Protein AF-A0A6J1GK36-F1 (afdb_monomer)

Organism: Cucurbita moschata (NCBI:txid3662)

Secondary structure (DSSP, 8-state):
----S--SS-TTHHHHHHHHHHHHHHHH-HHHHHHHHTT---HHHHHHHHHHHHHH-TTHHHHHHHHH-HHHHHHHHHHHHHHHHHHHIIIIIHHHHGGGGGGS-HHHHHHHHHHHHHHHHHTTTT---

Radius of gyration: 18.56 Å; Cα contacts (8 Å, |Δi|>4): 93; chains: 1; bounding box: 40×34×54 Å

Nearest PDB structures (foldseek):
  6ezn-assembly1_C  TM=5.537E-01  e=9.062E+00  Saccharomyces cerevisiae S288C

Sequence (129 aa):
MSAKQRSNISPYFINELLHVNFQSMQRLGDPVLKPFLQDVVQFVPLTQTLGLVMLTKPQLLPSIFEQVGIPVLLDWAGHFGMLGYYTILSTFVDPIIRPFLSSLTPKMNFEWKRRLEAWKYGAGLDYKL

pLDDT: mean 93.54, std 9.21, range [48.75, 98.56]

Solvent-accessible surface area (backbone atoms only — not comparable to full-atom values): 7260 Å² total; per-residue (Å²): 140,79,73,61,94,82,53,102,61,65,94,56,47,67,59,52,52,53,49,51,48,53,53,36,21,59,74,68,29,64,88,34,35,52,44,46,77,70,76,37,69,36,50,66,46,51,51,53,33,53,52,49,38,52,73,75,47,51,79,51,52,65,54,50,46,65,42,60,33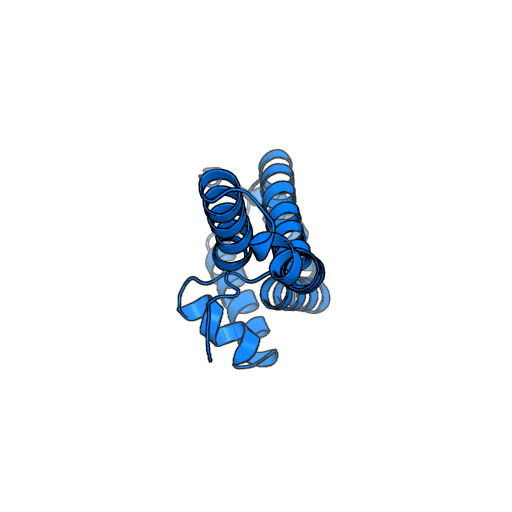,66,73,54,51,53,54,49,49,53,54,54,48,50,28,43,50,25,41,48,42,38,68,62,44,37,74,68,51,58,76,61,40,77,82,45,56,74,66,58,30,50,53,50,53,52,51,50,46,48,24,28,59,67,17,41,68,74,70,77,135

Mean predicted aligned error: 4.3 Å

Foldseek 3Di:
DDWDPDFPDPPCLVVVVVVLLQVQQVVVNDVLNVCVVVVQDALVSVVSSVVSCCVPPVVSVVVVCRTQNDVNVVVVVVLSVVLVVLVCCLPPVCVVCVVVLVVDDPVSSVVVVVVSVCSCVSRSVVDDD

Structure (mmCIF, N/CA/C/O backbone):
data_AF-A0A6J1GK36-F1
#
_entry.id   AF-A0A6J1GK36-F1
#
loop_
_atom_site.group_PDB
_atom_site.id
_atom_site.type_symbol
_atom_site.label_atom_id
_atom_site.label_alt_id
_atom_site.label_comp_id
_atom_site.label_asym_id
_atom_site.label_entity_id
_atom_site.label_seq_id
_atom_site.pdbx_PDB_ins_code
_atom_site.Cartn_x
_atom_site.Cartn_y
_atom_site.Cartn_z
_atom_site.occupancy
_atom_site.B_iso_or_equiv
_atom_site.auth_seq_id
_atom_site.auth_comp_id
_atom_site.auth_asym_id
_atom_site.auth_atom_id
_atom_site.pdbx_PDB_model_num
ATOM 1 N N . MET A 1 1 ? 3.016 13.007 10.620 1.00 48.75 1 MET A N 1
ATOM 2 C CA . MET A 1 1 ? 1.674 13.513 10.985 1.00 48.75 1 MET A CA 1
ATOM 3 C C . MET A 1 1 ? 1.567 13.529 12.503 1.00 48.75 1 MET A C 1
ATOM 5 O O . MET A 1 1 ? 1.898 12.516 13.101 1.00 48.75 1 MET A O 1
ATOM 9 N N . SER A 1 2 ? 1.192 14.650 13.128 1.00 53.66 2 SER A N 1
ATOM 10 C CA . SER A 1 2 ? 0.986 14.727 14.586 1.00 53.66 2 SER A CA 1
ATOM 11 C C . SER A 1 2 ? -0.505 14.871 14.877 1.00 53.66 2 SER A C 1
ATOM 13 O O . SER A 1 2 ? -1.185 15.647 14.205 1.00 53.66 2 SER A O 1
ATOM 15 N N . ALA A 1 3 ? -1.017 14.099 15.835 1.00 60.06 3 ALA A N 1
ATOM 16 C CA . ALA A 1 3 ? -2.406 14.182 16.273 1.00 60.06 3 ALA A CA 1
ATOM 17 C C . ALA A 1 3 ? -2.703 15.551 16.906 1.00 60.06 3 ALA A C 1
ATOM 19 O O . ALA A 1 3 ? -1.830 16.156 17.534 1.00 60.06 3 ALA A O 1
ATOM 20 N N . LYS A 1 4 ? -3.944 16.042 16.781 1.00 61.72 4 LYS A N 1
ATOM 21 C CA . LYS A 1 4 ? -4.358 17.251 17.506 1.00 61.72 4 LYS A CA 1
ATOM 22 C C . LYS A 1 4 ? -4.296 16.994 19.014 1.00 61.72 4 LYS A C 1
ATOM 24 O O . LYS A 1 4 ? -4.805 15.996 19.507 1.00 61.72 4 LYS A O 1
ATOM 29 N N . GLN A 1 5 ? -3.697 17.929 19.747 1.00 59.22 5 GLN A N 1
ATOM 30 C CA . GLN A 1 5 ? -3.384 17.783 21.174 1.00 59.22 5 GLN A CA 1
ATOM 31 C C . GLN A 1 5 ? -4.608 17.927 22.107 1.00 59.22 5 GLN A C 1
ATOM 33 O O . GLN A 1 5 ? -4.505 17.658 23.299 1.00 59.22 5 GLN A O 1
ATOM 38 N N . ARG A 1 6 ? -5.760 18.373 21.583 1.00 59.59 6 ARG A N 1
ATOM 39 C CA . ARG A 1 6 ? -7.029 18.546 22.313 1.00 59.59 6 ARG A CA 1
ATOM 40 C C . ARG A 1 6 ? -8.210 18.147 21.423 1.00 59.59 6 ARG A C 1
ATOM 42 O O . ARG A 1 6 ? -8.841 19.010 20.818 1.00 59.59 6 ARG A O 1
ATOM 49 N N . SER A 1 7 ? -8.469 16.854 21.296 1.00 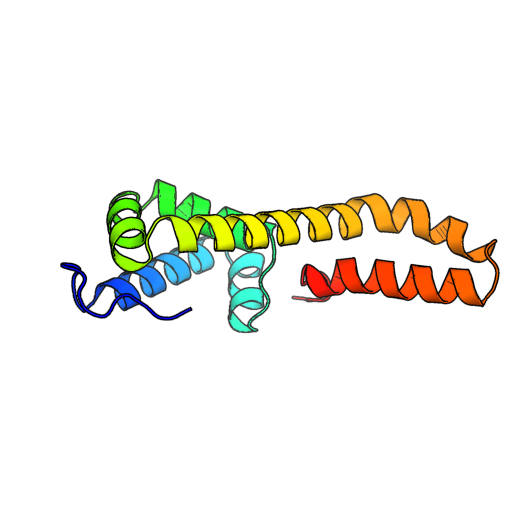63.53 7 SER A N 1
ATOM 50 C CA . SER A 1 7 ? -9.725 16.326 20.750 1.00 63.53 7 SER A CA 1
ATOM 51 C C . SER A 1 7 ? -10.609 15.860 21.911 1.00 63.53 7 SER A C 1
ATOM 53 O O . SER A 1 7 ? -10.085 15.455 22.949 1.00 63.53 7 SER A O 1
ATOM 55 N N . ASN A 1 8 ? -11.939 15.924 21.781 1.00 77.75 8 ASN A N 1
ATOM 56 C CA . ASN A 1 8 ? -12.861 15.469 22.834 1.00 77.75 8 ASN A CA 1
ATOM 57 C C . ASN A 1 8 ? -13.070 13.943 22.778 1.00 77.75 8 ASN A C 1
ATOM 59 O O . ASN A 1 8 ? -14.135 13.411 23.087 1.00 77.75 8 ASN A O 1
ATOM 63 N N . ILE A 1 9 ? -12.041 13.240 22.309 1.00 82.62 9 ILE A N 1
ATOM 64 C CA . ILE A 1 9 ? -12.075 11.833 21.954 1.00 82.62 9 ILE A CA 1
ATOM 65 C C . ILE A 1 9 ? -11.528 11.025 23.123 1.00 82.62 9 ILE A C 1
ATOM 67 O O . ILE A 1 9 ? -10.625 11.461 23.838 1.00 82.62 9 ILE A O 1
ATOM 71 N N . SER A 1 10 ? -12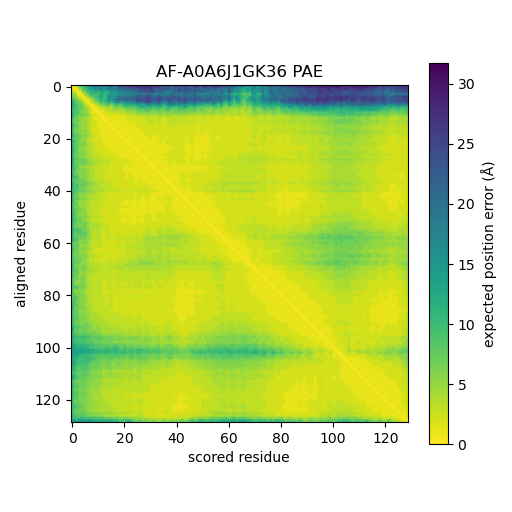.075 9.822 23.303 1.00 87.00 10 SER A N 1
ATOM 72 C CA . SER A 1 10 ? -11.602 8.877 24.311 1.00 87.00 10 SER A CA 1
ATOM 73 C C . SER A 1 10 ? -10.072 8.730 24.261 1.00 87.00 10 SER A C 1
ATOM 75 O O . SER A 1 10 ? -9.521 8.482 23.184 1.00 87.00 10 SER A O 1
ATOM 77 N N . PRO A 1 11 ? -9.371 8.781 25.409 1.00 87.00 11 PRO A N 1
ATOM 78 C CA . PRO A 1 11 ? -7.927 8.548 25.458 1.00 87.00 11 PRO A CA 1
ATOM 79 C C . PRO A 1 11 ? -7.535 7.137 24.980 1.00 87.00 11 PRO A C 1
ATOM 81 O O . PRO A 1 11 ? -6.377 6.899 24.646 1.00 87.00 11 PRO A O 1
ATOM 84 N N . TYR A 1 12 ? -8.493 6.207 24.892 1.00 90.88 12 TYR A N 1
ATOM 85 C CA . TYR A 1 12 ? -8.290 4.847 24.385 1.00 90.88 12 TYR A CA 1
ATOM 86 C C . TYR A 1 12 ? -8.551 4.696 22.882 1.00 90.88 12 TYR A C 1
ATOM 88 O O . TYR A 1 12 ? -8.338 3.612 22.343 1.00 90.88 12 TYR A O 1
ATOM 96 N N . PHE A 1 13 ? -8.990 5.750 22.190 1.00 91.06 13 PHE A N 1
ATOM 97 C CA . PHE A 1 13 ? -9.439 5.675 20.798 1.00 91.06 13 PHE A CA 1
ATOM 98 C C . PHE A 1 13 ? -8.389 5.095 19.845 1.00 91.06 13 PHE A C 1
ATOM 100 O O . PHE A 1 13 ? -8.712 4.250 19.017 1.00 91.06 13 PHE A O 1
ATOM 107 N N . ILE A 1 14 ? -7.121 5.495 19.982 1.00 90.88 14 ILE A N 1
ATOM 108 C CA . ILE A 1 14 ? -6.043 4.964 19.134 1.00 90.88 14 ILE A CA 1
ATOM 109 C C . ILE A 1 14 ? -5.869 3.454 19.346 1.00 90.88 14 ILE A C 1
ATOM 111 O O . ILE A 1 14 ? -5.717 2.711 18.379 1.00 90.88 14 ILE A O 1
ATOM 115 N N . ASN A 1 15 ? -5.955 2.989 20.594 1.00 94.19 15 ASN A N 1
ATOM 116 C CA . ASN A 1 15 ? -5.859 1.565 20.913 1.00 94.19 15 ASN A CA 1
ATOM 117 C C . ASN A 1 15 ? -7.063 0.788 20.373 1.00 94.19 15 ASN A C 1
ATOM 119 O O . ASN A 1 15 ? -6.890 -0.307 19.845 1.00 94.19 15 ASN A O 1
ATOM 123 N N . GLU A 1 16 ? -8.269 1.354 20.461 1.00 94.31 16 GLU A N 1
ATOM 124 C CA . GLU A 1 16 ? -9.473 0.756 19.878 1.00 94.31 16 GLU A CA 1
ATOM 125 C C . GLU A 1 16 ? -9.363 0.656 18.352 1.00 94.31 16 GLU A C 1
ATOM 127 O O . GLU A 1 16 ? -9.618 -0.407 17.786 1.00 94.31 16 GLU A O 1
ATOM 132 N N . LEU A 1 17 ? -8.919 1.727 17.688 1.00 94.44 17 LEU A N 1
ATOM 133 C CA . LEU A 1 17 ? -8.721 1.756 16.242 1.00 94.44 17 LEU A CA 1
ATOM 134 C C . LEU A 1 17 ? -7.712 0.690 15.795 1.00 94.44 17 LEU A C 1
ATOM 136 O O . LEU A 1 17 ? -7.988 -0.077 14.873 1.00 94.44 17 LEU A O 1
ATOM 140 N N . LEU A 1 18 ? -6.565 0.598 16.474 1.00 95.19 18 LEU A N 1
ATOM 141 C CA . LEU A 1 18 ? -5.560 -0.433 16.207 1.00 95.19 18 LEU A CA 1
ATOM 142 C C . LEU A 1 18 ? -6.123 -1.838 16.436 1.00 95.19 18 LEU A C 1
ATOM 144 O O . LEU A 1 18 ? -5.957 -2.707 15.582 1.00 95.19 18 LEU A O 1
ATOM 148 N N . HIS A 1 19 ? -6.827 -2.058 17.547 1.00 96.44 19 HIS A N 1
ATOM 149 C CA . HIS A 1 19 ? -7.431 -3.348 17.865 1.00 96.44 19 HIS A CA 1
ATOM 150 C C . HIS A 1 19 ? -8.414 -3.803 16.779 1.00 96.44 19 HIS A C 1
ATOM 152 O O . HIS A 1 19 ? -8.331 -4.936 16.303 1.00 96.44 19 HIS A O 1
ATOM 158 N N . VAL A 1 20 ? -9.311 -2.916 16.343 1.00 96.62 20 VAL A N 1
ATOM 159 C CA . VAL A 1 20 ? -10.298 -3.205 15.294 1.00 96.62 20 VAL A CA 1
ATOM 160 C C . VAL A 1 20 ? -9.622 -3.467 13.944 1.00 96.62 20 VAL A C 1
ATOM 162 O O . VAL A 1 20 ? -10.034 -4.382 13.224 1.00 96.62 20 VAL A O 1
ATOM 165 N N . ASN A 1 21 ? -8.564 -2.724 13.610 1.00 96.62 21 ASN A N 1
ATOM 166 C CA . ASN A 1 21 ? -7.786 -2.956 12.393 1.00 96.62 21 ASN A CA 1
ATOM 167 C C . ASN A 1 21 ? -7.121 -4.339 12.409 1.00 96.62 21 ASN A C 1
ATOM 169 O O . ASN A 1 21 ? -7.322 -5.114 11.476 1.00 96.62 21 ASN A O 1
ATOM 173 N N . PHE A 1 22 ? -6.403 -4.695 13.480 1.00 97.56 22 PHE A N 1
ATOM 174 C CA . PHE A 1 22 ? -5.767 -6.011 13.607 1.00 97.56 22 PHE A CA 1
ATOM 175 C C . PHE A 1 22 ? -6.783 -7.152 13.621 1.00 97.56 22 PHE A C 1
ATOM 177 O O . PHE A 1 22 ? -6.563 -8.169 12.968 1.00 97.56 22 PHE A O 1
ATOM 184 N N . GLN A 1 23 ? -7.920 -6.980 14.299 1.00 97.94 23 GLN A N 1
ATOM 185 C CA . GLN A 1 23 ? -9.003 -7.961 14.271 1.00 97.94 23 GLN A CA 1
ATOM 186 C C . GLN A 1 23 ? -9.550 -8.149 12.847 1.00 97.94 23 GLN A C 1
ATOM 188 O O . GLN A 1 23 ? -9.830 -9.274 12.433 1.00 97.94 23 GLN A O 1
ATOM 193 N N . SER A 1 24 ? -9.688 -7.062 12.084 1.00 97.94 24 SER A N 1
ATOM 194 C CA . SER A 1 24 ? -10.132 -7.108 10.688 1.00 97.94 24 SER A CA 1
ATOM 195 C C . SER A 1 24 ? -9.110 -7.821 9.800 1.00 97.94 24 SER A C 1
ATOM 197 O O . SER A 1 24 ? -9.482 -8.726 9.059 1.00 97.94 24 SER A O 1
ATOM 199 N N . MET A 1 25 ? -7.821 -7.497 9.930 1.00 98.38 25 MET A N 1
ATOM 200 C CA . MET A 1 25 ? -6.741 -8.178 9.206 1.00 98.38 25 MET A CA 1
ATOM 201 C C . MET A 1 25 ? -6.671 -9.668 9.550 1.00 98.38 25 MET A C 1
ATOM 203 O O . MET A 1 25 ? -6.545 -10.497 8.657 1.00 98.38 25 MET A O 1
ATOM 207 N N . GLN A 1 26 ? -6.821 -10.027 10.828 1.00 98.06 26 GLN A N 1
ATOM 208 C CA . GLN A 1 26 ? -6.849 -11.422 11.266 1.00 98.06 26 GLN A CA 1
ATOM 209 C C . GLN A 1 26 ? -8.014 -12.195 10.634 1.00 98.06 26 GLN A C 1
ATOM 211 O O . GLN A 1 26 ? -7.832 -13.336 10.218 1.00 98.06 26 GLN A O 1
ATOM 216 N N . ARG A 1 27 ? -9.199 -11.577 10.515 1.00 97.81 27 ARG A N 1
ATOM 217 C CA . ARG A 1 27 ? -10.352 -12.172 9.814 1.00 97.81 27 ARG A CA 1
ATOM 218 C C . ARG A 1 27 ? -10.121 -12.328 8.310 1.00 97.81 27 ARG A C 1
ATOM 220 O O . ARG A 1 27 ? -10.638 -13.273 7.726 1.00 97.81 27 ARG A O 1
ATOM 227 N N . LEU A 1 28 ? -9.374 -11.411 7.695 1.00 98.00 28 LEU A N 1
ATOM 228 C CA . LEU A 1 28 ? -9.009 -11.456 6.273 1.00 98.00 28 LEU A CA 1
ATOM 229 C C . LEU A 1 28 ? -7.864 -12.444 5.980 1.00 98.00 28 LEU A C 1
ATOM 231 O O . LEU A 1 28 ? -7.682 -12.851 4.834 1.00 98.00 28 LEU A O 1
ATOM 235 N N . GLY A 1 29 ? -7.136 -12.868 7.014 1.00 98.00 29 GLY A N 1
ATOM 236 C CA . GLY A 1 29 ? -6.140 -13.931 6.962 1.00 98.00 29 GLY A CA 1
ATOM 237 C C . GLY A 1 29 ? -4.725 -13.466 6.618 1.00 98.00 29 GLY A C 1
ATOM 238 O O . GLY A 1 29 ? -4.424 -12.279 6.478 1.00 98.00 29 GLY A O 1
ATOM 239 N N . ASP A 1 30 ? -3.837 -14.449 6.484 1.00 97.62 30 ASP A N 1
ATOM 240 C CA . ASP A 1 30 ? -2.394 -14.266 6.305 1.00 97.62 30 ASP A CA 1
ATOM 241 C C . ASP A 1 30 ? -1.984 -13.338 5.147 1.00 97.62 30 ASP A C 1
ATOM 243 O O . ASP A 1 30 ? -1.099 -12.512 5.373 1.00 97.62 30 ASP A O 1
ATOM 247 N N . PRO A 1 31 ? -2.607 -13.389 3.949 1.00 96.69 31 PRO A N 1
ATOM 248 C CA . PRO A 1 31 ? -2.260 -12.483 2.851 1.00 96.69 31 PRO A CA 1
ATOM 249 C C . PRO A 1 31 ? -2.498 -11.000 3.158 1.00 96.69 31 PRO A C 1
ATOM 251 O O . PRO A 1 31 ? -1.953 -10.144 2.470 1.00 96.69 31 PRO A O 1
ATOM 254 N N . VAL A 1 32 ? -3.312 -10.692 4.172 1.00 97.62 32 VAL A N 1
ATOM 255 C CA . VAL A 1 32 ? -3.554 -9.323 4.638 1.00 97.62 32 VAL A CA 1
ATOM 256 C C . VAL A 1 32 ? -2.723 -9.012 5.877 1.00 97.62 32 VAL A C 1
ATOM 258 O O . VAL A 1 32 ? -2.065 -7.976 5.935 1.00 97.62 32 VAL A O 1
ATOM 261 N N . LEU A 1 33 ? -2.726 -9.911 6.863 1.00 98.00 33 LEU A N 1
ATOM 262 C CA . LEU A 1 33 ? -2.078 -9.675 8.150 1.00 98.00 33 LEU A CA 1
ATOM 263 C C . LEU A 1 33 ? -0.545 -9.699 8.062 1.00 98.00 33 LEU A C 1
ATOM 265 O O . LEU A 1 33 ? 0.115 -8.819 8.610 1.00 98.00 33 LEU A O 1
ATOM 269 N N . LYS A 1 34 ? 0.041 -10.697 7.394 1.00 97.69 34 LYS A N 1
ATOM 270 C CA . LYS A 1 34 ? 1.499 -10.889 7.384 1.00 97.69 34 LYS A CA 1
ATOM 271 C C . LYS A 1 34 ? 2.292 -9.764 6.709 1.00 97.69 34 LYS A C 1
ATOM 273 O O . LYS A 1 34 ? 3.291 -9.371 7.311 1.00 97.69 34 LYS A O 1
ATOM 278 N N . PRO A 1 35 ? 1.908 -9.218 5.535 1.00 97.12 35 PRO A N 1
ATOM 279 C CA . PRO A 1 35 ? 2.631 -8.078 4.972 1.00 97.12 35 PRO A CA 1
ATOM 280 C C . PRO A 1 35 ? 2.564 -6.861 5.898 1.00 97.12 35 PRO A C 1
ATOM 282 O O . PRO A 1 35 ? 3.591 -6.236 6.152 1.00 97.12 35 PRO A O 1
ATOM 285 N N . PHE A 1 36 ? 1.402 -6.590 6.503 1.00 96.62 36 PHE A N 1
ATOM 286 C CA . PHE A 1 36 ? 1.254 -5.480 7.444 1.00 96.62 36 PHE A CA 1
ATOM 287 C C . PHE A 1 36 ? 2.174 -5.615 8.668 1.00 96.62 36 PHE A C 1
ATOM 289 O O . PHE A 1 36 ? 2.794 -4.641 9.083 1.00 96.62 36 PHE A O 1
ATOM 296 N N . LEU A 1 37 ? 2.325 -6.827 9.219 1.00 96.50 37 LEU A N 1
ATOM 297 C CA . LEU A 1 37 ? 3.246 -7.092 10.334 1.00 96.50 37 LEU A CA 1
ATOM 298 C C . LEU A 1 37 ? 4.729 -6.891 9.978 1.00 96.50 37 LEU A C 1
ATOM 300 O O . LEU A 1 37 ? 5.550 -6.755 10.882 1.00 96.50 37 LEU A O 1
ATOM 304 N N . GLN A 1 38 ? 5.074 -6.873 8.690 1.00 96.38 38 GLN A N 1
ATOM 305 C CA . GLN A 1 38 ? 6.417 -6.558 8.191 1.00 96.38 38 GLN A CA 1
ATOM 306 C C . GLN A 1 38 ? 6.541 -5.102 7.724 1.00 96.38 38 GLN A C 1
ATOM 308 O O . GLN A 1 38 ? 7.494 -4.767 7.028 1.00 96.38 38 GLN A O 1
ATOM 313 N N . ASP A 1 39 ? 5.578 -4.252 8.091 1.00 96.19 39 ASP A N 1
ATOM 314 C CA . ASP A 1 39 ? 5.493 -2.854 7.663 1.00 96.19 39 ASP A CA 1
ATOM 315 C C . ASP A 1 39 ? 5.366 -2.690 6.134 1.00 96.19 39 ASP A C 1
ATOM 317 O O . ASP A 1 39 ? 5.732 -1.671 5.551 1.00 96.19 39 ASP A O 1
ATOM 321 N N . VAL A 1 40 ? 4.813 -3.705 5.457 1.00 96.69 40 VAL A N 1
ATOM 322 C CA . VAL A 1 40 ? 4.515 -3.656 4.024 1.00 96.69 40 VAL A CA 1
ATOM 323 C C . VAL A 1 40 ? 3.036 -3.357 3.820 1.00 96.69 40 VAL A C 1
ATOM 325 O O . VAL A 1 40 ? 2.158 -4.185 4.076 1.00 96.69 40 VAL A O 1
ATOM 328 N N . VAL A 1 41 ? 2.753 -2.165 3.299 1.00 95.81 41 VAL A N 1
ATOM 329 C CA . VAL A 1 41 ? 1.394 -1.734 2.963 1.00 95.81 41 VAL A CA 1
ATOM 330 C C . VAL A 1 41 ? 1.126 -1.981 1.482 1.00 95.81 41 VAL A C 1
ATOM 332 O O . VAL A 1 41 ? 1.773 -1.403 0.614 1.00 95.81 41 VAL A O 1
ATOM 335 N N . GLN A 1 42 ? 0.129 -2.815 1.193 1.00 98.00 42 GLN A N 1
ATOM 336 C CA . GLN A 1 42 ? -0.328 -3.117 -0.164 1.00 98.00 42 GLN A CA 1
ATOM 337 C C . GLN A 1 42 ? -1.755 -2.606 -0.376 1.00 98.00 42 GLN A C 1
ATOM 339 O O . GLN A 1 42 ? -2.582 -2.644 0.539 1.00 98.00 42 GLN A O 1
ATOM 344 N N . PHE A 1 43 ? -2.069 -2.170 -1.599 1.00 98.38 43 PHE A N 1
ATOM 345 C CA . PHE A 1 43 ? -3.362 -1.555 -1.914 1.00 98.38 43 PHE A CA 1
ATOM 346 C C . PHE A 1 43 ? -4.558 -2.457 -1.577 1.00 98.38 43 PHE A C 1
ATOM 348 O O . PHE A 1 43 ? -5.488 -2.024 -0.896 1.00 98.38 43 PHE A O 1
ATOM 355 N N . VAL A 1 44 ? -4.533 -3.717 -2.027 1.00 97.44 44 VAL A N 1
ATOM 356 C CA . VAL A 1 44 ? -5.657 -4.652 -1.851 1.00 97.44 44 VAL A CA 1
ATOM 357 C C . VAL A 1 44 ? -5.867 -5.015 -0.371 1.00 97.44 44 VAL A C 1
ATOM 359 O O . VAL A 1 44 ? -6.968 -4.755 0.122 1.00 97.44 44 VAL A O 1
ATOM 362 N N . PRO A 1 45 ? -4.856 -5.508 0.377 1.00 97.69 45 PRO A N 1
ATOM 363 C CA . PRO A 1 45 ? -4.964 -5.723 1.823 1.00 97.69 45 PRO A CA 1
ATOM 364 C C . PRO A 1 45 ? -5.462 -4.515 2.619 1.00 97.69 45 PRO A C 1
ATOM 366 O O . PRO A 1 45 ? -6.340 -4.651 3.478 1.00 97.69 45 PRO A O 1
ATOM 369 N N . LEU A 1 46 ? -4.943 -3.317 2.322 1.00 98.00 46 LEU A N 1
ATOM 370 C CA . LEU A 1 46 ? -5.362 -2.092 2.997 1.00 98.00 46 LEU A CA 1
ATOM 371 C C . LEU A 1 46 ? -6.831 -1.772 2.697 1.00 98.00 46 LEU A C 1
ATOM 373 O O . LEU A 1 46 ? -7.601 -1.516 3.620 1.00 98.00 46 LEU A O 1
ATOM 377 N N . THR A 1 47 ? -7.243 -1.846 1.429 1.00 98.12 47 THR A N 1
ATOM 378 C CA . THR A 1 47 ? -8.633 -1.596 1.012 1.00 98.12 47 THR A CA 1
ATOM 379 C C . THR A 1 47 ? -9.603 -2.569 1.678 1.00 98.12 47 THR A C 1
ATOM 381 O O . THR A 1 47 ? -10.637 -2.148 2.194 1.00 98.12 47 THR A O 1
ATOM 384 N N . GLN A 1 48 ? -9.267 -3.862 1.713 1.00 98.25 48 GLN A N 1
ATOM 385 C CA . GLN A 1 48 ? -10.084 -4.884 2.371 1.00 98.25 48 GLN A CA 1
ATOM 386 C C . GLN A 1 48 ? -10.216 -4.617 3.870 1.00 98.25 48 GLN A C 1
ATOM 388 O O . GLN A 1 48 ? -11.319 -4.688 4.411 1.00 98.25 48 GLN A O 1
ATOM 393 N N . THR A 1 49 ? -9.108 -4.269 4.528 1.00 97.88 49 THR A N 1
ATOM 394 C CA . THR A 1 49 ? -9.106 -3.949 5.958 1.00 97.88 49 THR A CA 1
ATOM 395 C C . THR A 1 49 ? -9.991 -2.742 6.241 1.00 97.88 49 THR A C 1
ATOM 397 O O . THR A 1 49 ? -10.898 -2.834 7.063 1.00 97.88 49 THR A O 1
ATOM 400 N N . LEU A 1 50 ? -9.790 -1.631 5.526 1.00 96.94 50 LEU A N 1
ATOM 401 C CA . LEU A 1 50 ? -10.585 -0.414 5.697 1.00 96.94 50 LEU A CA 1
ATOM 402 C C . LEU A 1 50 ? -12.070 -0.660 5.419 1.00 96.94 50 LEU A C 1
ATOM 404 O O . LEU A 1 50 ? -12.913 -0.238 6.206 1.00 96.94 50 LEU A O 1
ATOM 408 N N . GLY A 1 51 ? -12.396 -1.389 4.349 1.00 97.44 51 GLY A N 1
ATOM 409 C CA . GLY A 1 51 ? -13.773 -1.755 4.023 1.00 97.44 51 GLY A CA 1
ATOM 410 C C . GLY A 1 51 ? -14.426 -2.584 5.128 1.00 97.44 51 GLY A C 1
ATOM 411 O O . GLY A 1 51 ? -15.542 -2.285 5.550 1.00 97.44 51 GLY A O 1
ATOM 412 N N . LEU A 1 52 ? -13.718 -3.579 5.667 1.00 97.56 52 LEU A N 1
ATOM 413 C CA . LEU A 1 52 ? -14.235 -4.407 6.756 1.00 97.56 52 LEU A CA 1
ATOM 414 C C . LEU A 1 52 ? -14.431 -3.603 8.051 1.00 97.56 52 LEU A C 1
ATOM 416 O O . LEU A 1 52 ? -15.431 -3.790 8.747 1.00 97.56 52 LEU A O 1
ATOM 420 N N . VAL A 1 53 ? -13.528 -2.671 8.356 1.00 96.62 53 VAL A N 1
ATOM 421 C CA . VAL A 1 53 ? -13.663 -1.751 9.496 1.00 96.62 53 VAL A CA 1
ATOM 422 C C . VAL A 1 53 ? -14.885 -0.850 9.312 1.00 96.62 53 VAL A C 1
ATOM 424 O O . VAL A 1 53 ? -15.690 -0.728 10.232 1.00 96.62 53 VAL A O 1
ATOM 427 N N . MET A 1 54 ? -15.084 -0.275 8.121 1.00 94.88 54 MET A N 1
ATOM 428 C CA . MET A 1 54 ? -16.250 0.566 7.816 1.00 94.88 54 MET A CA 1
ATOM 429 C C . MET A 1 54 ? -17.570 -0.202 7.942 1.00 94.88 54 MET A C 1
ATOM 431 O O . MET A 1 54 ? -18.557 0.360 8.408 1.00 94.88 54 MET A O 1
ATOM 435 N N . LEU A 1 55 ? -17.589 -1.484 7.567 1.00 95.94 55 LEU A N 1
ATOM 436 C CA . LEU A 1 55 ? -18.777 -2.333 7.681 1.00 95.94 55 LEU A CA 1
ATOM 437 C C . LEU A 1 55 ? -19.063 -2.765 9.124 1.00 95.94 55 LEU A C 1
ATOM 439 O O . LEU A 1 55 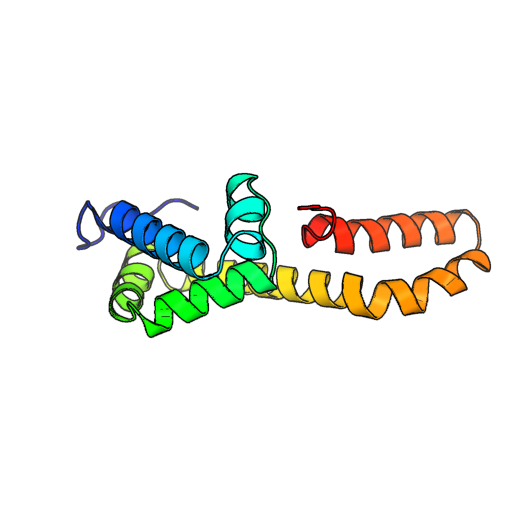? -20.221 -2.865 9.517 1.00 95.94 55 LEU A O 1
ATOM 443 N N . THR A 1 56 ? -18.026 -3.043 9.918 1.00 94.56 56 THR A N 1
ATOM 444 C CA . THR A 1 56 ? -18.189 -3.637 11.259 1.00 94.56 56 THR A CA 1
ATOM 445 C C . THR A 1 56 ? -18.178 -2.620 12.397 1.00 94.56 56 THR A C 1
ATOM 447 O O . THR A 1 56 ? -18.746 -2.885 13.459 1.00 94.56 56 THR A O 1
ATOM 450 N N . LYS A 1 57 ? -17.524 -1.471 12.205 1.00 95.19 57 LYS A N 1
ATOM 451 C CA . LYS A 1 57 ? -17.339 -0.406 13.201 1.00 95.19 57 LYS A CA 1
ATOM 452 C C . LYS A 1 57 ? -17.469 0.999 12.570 1.00 95.19 57 LYS A C 1
ATOM 454 O O . LYS A 1 57 ? -16.572 1.829 12.745 1.00 95.19 57 LYS A O 1
ATOM 459 N N . PRO A 1 58 ? -18.576 1.320 11.868 1.00 94.88 58 PRO A N 1
ATOM 460 C CA . PRO A 1 58 ? -18.758 2.616 11.197 1.00 94.88 58 PRO A CA 1
ATOM 461 C C . PRO A 1 58 ? -18.685 3.820 12.150 1.00 94.88 58 PRO A C 1
ATOM 463 O O . PRO A 1 58 ? -18.286 4.910 11.742 1.00 94.88 58 PRO A O 1
ATOM 466 N N . GLN A 1 59 ? -19.008 3.627 13.432 1.00 92.31 59 GLN A N 1
ATOM 467 C CA . GLN A 1 59 ? -18.930 4.658 14.469 1.00 92.31 59 GLN A CA 1
ATOM 468 C C . GLN A 1 59 ? -17.511 5.191 14.726 1.00 92.31 59 GLN A C 1
ATOM 470 O O . GLN A 1 59 ? -17.372 6.235 15.354 1.00 92.31 59 GLN A O 1
ATOM 475 N N . LEU A 1 60 ? -16.462 4.514 14.239 1.00 92.19 60 LEU A N 1
ATOM 476 C CA . LEU A 1 60 ? -15.092 5.026 14.323 1.00 92.19 60 LEU A CA 1
ATOM 477 C C . LEU A 1 60 ? -14.847 6.187 13.354 1.00 92.19 60 LEU A C 1
ATOM 479 O O . LEU A 1 60 ? -13.974 7.010 13.619 1.00 92.19 60 LEU A O 1
ATOM 483 N N . LEU A 1 61 ? -15.604 6.285 12.252 1.00 91.44 61 LEU A N 1
ATOM 484 C CA . LEU A 1 61 ? -15.368 7.302 11.226 1.00 91.44 61 LEU A CA 1
ATOM 485 C C . LEU A 1 61 ? -15.453 8.726 11.799 1.00 91.44 61 LEU A C 1
ATOM 487 O O . LEU A 1 61 ? -14.461 9.443 11.666 1.00 91.44 61 LEU A O 1
ATOM 491 N N . PRO A 1 62 ? -16.532 9.149 12.495 1.00 91.94 62 PRO A N 1
ATOM 492 C CA . PRO A 1 62 ? -16.594 10.489 13.083 1.00 91.94 62 PRO A CA 1
ATOM 493 C C . PRO A 1 62 ? -15.408 10.804 14.006 1.00 91.94 62 PRO A C 1
ATOM 495 O O . PRO A 1 62 ? -14.835 11.887 13.910 1.00 91.94 62 PRO A O 1
ATOM 498 N N . SER A 1 63 ? -14.982 9.844 14.834 1.00 91.94 63 SER A N 1
ATOM 499 C CA . SER A 1 63 ? -13.828 10.009 15.726 1.00 91.94 63 SER A CA 1
ATOM 500 C C . SER A 1 63 ? -12.511 10.148 14.959 1.00 91.94 63 SER A C 1
ATOM 502 O O . SER A 1 63 ? -11.669 10.956 15.339 1.00 91.94 63 SER A O 1
ATOM 504 N N . ILE A 1 64 ? -12.332 9.437 13.839 1.00 91.56 64 ILE A N 1
ATOM 505 C CA . ILE A 1 64 ? -11.179 9.647 12.950 1.00 91.56 64 ILE A CA 1
ATOM 506 C C . ILE A 1 64 ? -11.192 11.089 12.420 1.00 91.56 64 ILE A C 1
ATOM 508 O O . ILE A 1 64 ? -10.189 11.793 12.547 1.00 91.56 64 ILE A O 1
ATOM 512 N N . PHE A 1 65 ? -12.323 11.556 11.876 1.00 91.25 65 PHE A N 1
ATOM 513 C CA . PHE A 1 65 ? -12.452 12.922 11.354 1.00 91.25 65 PHE A CA 1
ATOM 514 C C . PHE A 1 65 ? -12.147 13.986 12.415 1.00 91.25 65 PHE A C 1
ATOM 516 O O . PHE A 1 65 ? -11.437 14.949 12.121 1.00 91.25 65 PHE A O 1
ATOM 523 N N . GLU A 1 66 ? -12.637 13.813 13.641 1.00 90.38 66 GLU A N 1
ATOM 524 C CA . GLU A 1 66 ? -12.374 14.738 14.745 1.00 90.38 66 GLU A CA 1
ATOM 525 C C . GLU A 1 66 ? -10.897 14.699 15.196 1.00 90.38 66 GLU A C 1
ATOM 527 O O . GLU A 1 66 ? -10.304 15.754 15.443 1.00 90.38 66 GLU A O 1
ATOM 532 N N . GLN A 1 67 ? -10.269 13.516 15.227 1.00 89.19 67 GLN A N 1
ATOM 533 C CA . GLN A 1 67 ? -8.886 13.335 15.684 1.00 89.19 67 GLN A CA 1
ATOM 534 C C . GLN A 1 67 ? -7.859 13.940 14.721 1.00 89.19 67 GLN A C 1
ATOM 536 O O . GLN A 1 67 ? -6.930 14.630 15.153 1.00 89.19 67 GLN A O 1
ATOM 541 N N . VAL A 1 68 ? -7.984 13.641 13.423 1.00 88.81 68 VAL A N 1
ATOM 542 C CA . VAL A 1 68 ? -6.961 14.002 12.424 1.00 88.81 68 VAL A CA 1
ATOM 543 C C . VAL A 1 68 ? -7.354 15.204 11.565 1.00 88.81 68 VAL A C 1
ATOM 545 O O . VAL A 1 68 ? -6.485 15.948 11.115 1.00 88.81 68 VAL A O 1
ATOM 548 N N . GLY A 1 69 ? -8.651 15.468 11.401 1.00 90.94 69 GLY A N 1
ATOM 549 C CA . GLY A 1 69 ? -9.165 16.549 10.564 1.00 90.94 69 GLY A CA 1
ATOM 550 C C . GLY A 1 69 ? -9.176 16.235 9.064 1.00 90.94 69 GLY A C 1
ATOM 551 O O . GLY A 1 69 ? -8.424 15.406 8.556 1.00 90.94 69 GLY A O 1
ATOM 552 N N . ILE A 1 70 ? -10.031 16.959 8.336 1.00 92.88 70 ILE A N 1
ATOM 553 C CA . ILE A 1 70 ? -10.244 16.782 6.890 1.00 92.88 70 ILE A CA 1
ATOM 554 C C . ILE A 1 70 ? -8.961 16.975 6.058 1.00 92.88 70 ILE A C 1
ATOM 556 O O . ILE A 1 70 ? -8.712 16.131 5.201 1.00 92.88 70 ILE A O 1
ATOM 560 N N . PRO A 1 71 ? -8.114 18.005 6.285 1.00 94.25 71 PRO A N 1
ATOM 561 C CA . PRO A 1 71 ? -6.925 18.205 5.450 1.00 94.25 71 PRO A CA 1
ATOM 562 C C . PRO A 1 71 ? -5.962 17.014 5.479 1.00 94.25 71 PRO A C 1
ATOM 564 O O . PRO A 1 71 ? -5.438 16.618 4.444 1.00 94.25 71 PRO A O 1
ATOM 567 N N . VAL A 1 72 ? -5.790 16.403 6.654 1.00 93.44 72 VAL A N 1
ATOM 568 C CA . VAL A 1 72 ? -4.940 15.220 6.837 1.00 93.44 72 VAL A CA 1
ATOM 569 C C . VAL A 1 72 ? -5.518 14.005 6.110 1.00 93.44 72 VAL A C 1
ATOM 571 O O . VAL A 1 72 ? -4.779 13.234 5.506 1.00 93.44 72 VAL A O 1
ATOM 574 N N . LEU A 1 73 ? -6.842 13.839 6.131 1.00 93.62 73 LEU A N 1
ATOM 575 C CA . LEU A 1 73 ? -7.504 12.740 5.426 1.00 93.62 73 LEU A CA 1
ATOM 576 C C . LEU A 1 73 ? -7.418 12.880 3.906 1.00 93.62 73 LEU A C 1
ATOM 578 O O . LEU A 1 73 ? -7.276 11.871 3.222 1.00 93.62 73 LEU A O 1
ATOM 582 N N . LEU A 1 74 ? -7.483 14.103 3.376 1.00 96.19 74 LEU A N 1
ATOM 583 C CA . LEU A 1 74 ? -7.320 14.350 1.941 1.00 96.19 74 LEU A CA 1
ATOM 584 C C . LEU A 1 74 ? -5.895 14.045 1.468 1.00 96.19 74 LEU A C 1
ATOM 586 O O . LEU A 1 74 ? -5.724 13.405 0.433 1.00 96.19 74 LEU A O 1
ATOM 590 N N . ASP A 1 75 ? -4.889 14.447 2.244 1.00 96.81 75 ASP A N 1
ATOM 591 C CA . ASP A 1 75 ? -3.485 14.119 1.980 1.00 96.81 75 ASP A CA 1
ATOM 592 C C . ASP A 1 75 ? -3.258 12.596 1.992 1.00 96.81 75 ASP A C 1
ATOM 594 O O . ASP A 1 75 ? -2.761 12.012 1.024 1.00 96.81 75 ASP A O 1
ATOM 598 N N . TRP A 1 76 ? -3.762 11.916 3.029 1.00 96.50 76 TRP A N 1
ATOM 599 C CA . TRP A 1 76 ? -3.737 10.456 3.116 1.00 96.50 76 TRP A CA 1
ATOM 600 C C . TRP A 1 76 ? -4.473 9.779 1.946 1.00 96.50 76 TRP A C 1
ATOM 602 O O . TRP A 1 76 ? -3.977 8.794 1.400 1.00 96.50 76 TRP A O 1
ATOM 612 N N . ALA A 1 77 ? -5.620 10.312 1.511 1.00 97.25 77 ALA A N 1
ATOM 613 C CA . ALA A 1 77 ? -6.361 9.782 0.367 1.00 97.25 77 ALA A CA 1
ATOM 614 C C . ALA A 1 77 ? -5.562 9.906 -0.942 1.00 97.25 77 ALA A C 1
ATOM 616 O O . ALA A 1 77 ? -5.613 9.001 -1.776 1.00 97.25 77 ALA A O 1
ATOM 617 N N . GLY A 1 78 ? -4.775 10.975 -1.102 1.00 98.25 78 GLY A N 1
ATOM 618 C CA . GLY A 1 78 ? -3.818 11.115 -2.200 1.00 98.25 78 GLY A CA 1
ATOM 619 C C . GLY A 1 78 ? -2.757 10.011 -2.186 1.00 98.25 78 GLY A C 1
ATOM 620 O O . GLY A 1 78 ? -2.528 9.359 -3.207 1.00 98.25 78 GLY A O 1
ATOM 621 N N . HIS A 1 79 ? -2.167 9.729 -1.022 1.00 97.81 79 HIS A N 1
ATOM 622 C CA . HIS A 1 79 ? -1.213 8.626 -0.859 1.00 97.81 79 HIS A CA 1
ATOM 623 C C . HIS A 1 79 ? -1.838 7.253 -1.136 1.00 97.81 79 HIS A C 1
ATOM 625 O O . HIS A 1 79 ? -1.247 6.437 -1.844 1.00 97.81 79 HIS A O 1
ATOM 631 N N . PHE A 1 80 ? -3.051 7.014 -0.641 1.00 98.12 80 PHE A N 1
ATOM 632 C CA . PHE A 1 80 ? -3.809 5.796 -0.917 1.00 98.12 80 PHE A CA 1
ATOM 633 C C . PHE A 1 80 ? -4.095 5.627 -2.419 1.00 98.12 80 PHE A C 1
ATOM 635 O O . PHE A 1 80 ? -3.915 4.540 -2.973 1.00 98.12 80 PHE A O 1
ATOM 642 N N . GLY A 1 81 ? -4.462 6.714 -3.106 1.00 98.44 81 GLY A N 1
ATOM 643 C CA . GLY A 1 81 ? -4.639 6.734 -4.557 1.00 98.44 81 GLY A CA 1
ATOM 644 C C . GLY A 1 81 ? -3.348 6.418 -5.318 1.00 98.44 81 GLY A C 1
ATOM 645 O O . GLY A 1 81 ? -3.368 5.614 -6.250 1.00 98.44 81 GLY A O 1
ATOM 646 N N . MET A 1 82 ? -2.211 6.977 -4.894 1.00 98.12 82 MET A N 1
ATOM 647 C CA . MET A 1 82 ? -0.902 6.685 -5.492 1.00 98.12 82 MET A CA 1
ATOM 648 C C . MET A 1 82 ? -0.469 5.230 -5.294 1.00 98.12 82 MET A C 1
ATOM 650 O O . MET A 1 82 ? 0.075 4.628 -6.222 1.00 98.12 82 MET A O 1
ATOM 654 N N . LEU A 1 83 ? -0.763 4.639 -4.132 1.00 98.56 83 LEU A N 1
ATOM 655 C CA . LEU A 1 83 ? -0.535 3.217 -3.873 1.00 98.56 83 LEU A CA 1
ATOM 656 C C . LEU A 1 83 ? -1.337 2.340 -4.850 1.00 98.56 83 LEU A C 1
ATOM 658 O O . LEU A 1 83 ? -0.794 1.403 -5.443 1.00 98.56 83 LEU A O 1
ATOM 662 N N . GLY A 1 84 ? -2.611 2.676 -5.075 1.00 98.44 84 GLY A N 1
ATOM 663 C CA . GLY A 1 84 ? -3.449 2.020 -6.082 1.00 98.44 84 GLY A CA 1
ATOM 664 C C . GLY A 1 84 ? -2.914 2.205 -7.503 1.00 98.44 84 GLY A C 1
ATOM 665 O O . GLY A 1 84 ? -2.809 1.238 -8.257 1.00 98.44 84 GLY A O 1
ATOM 666 N N . TYR A 1 85 ? -2.491 3.421 -7.853 1.00 98.56 85 TYR A N 1
ATOM 667 C CA . TYR A 1 85 ? -1.908 3.728 -9.159 1.00 98.56 85 TYR A CA 1
ATOM 668 C C . TYR A 1 85 ? -0.645 2.901 -9.435 1.00 98.56 85 TYR A C 1
ATOM 670 O O . TYR A 1 85 ? -0.553 2.256 -10.479 1.00 98.56 85 TYR A O 1
ATOM 678 N N . TYR A 1 86 ? 0.297 2.835 -8.490 1.00 98.50 86 TYR A N 1
ATOM 679 C CA . TYR A 1 86 ? 1.512 2.024 -8.640 1.00 98.50 86 TYR A CA 1
ATOM 680 C C . TYR A 1 86 ? 1.199 0.527 -8.696 1.00 98.50 86 TYR A C 1
ATOM 682 O O . TYR A 1 86 ? 1.803 -0.191 -9.493 1.00 98.50 86 TYR A O 1
ATOM 690 N N . THR A 1 87 ? 0.207 0.067 -7.926 1.00 98.56 87 THR A N 1
ATOM 691 C CA . THR 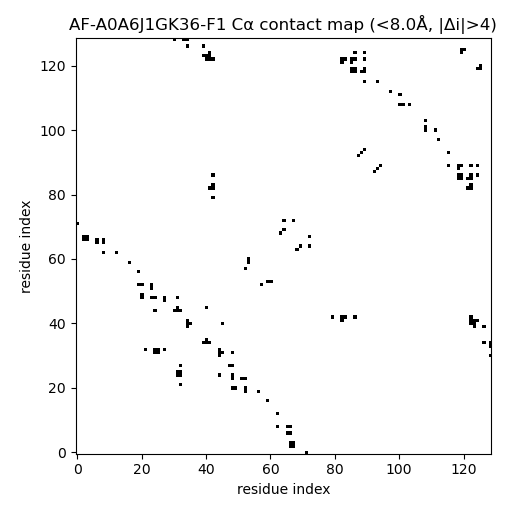A 1 87 ? -0.275 -1.320 -7.990 1.00 98.56 87 THR A CA 1
ATOM 692 C C . THR A 1 87 ? -0.781 -1.658 -9.395 1.00 98.56 87 THR A C 1
ATOM 694 O O . THR A 1 87 ? -0.393 -2.682 -9.958 1.00 98.56 87 THR A O 1
ATOM 697 N N . ILE A 1 88 ? -1.595 -0.783 -9.997 1.00 98.44 88 ILE A N 1
ATOM 698 C CA . ILE A 1 88 ? -2.129 -0.959 -11.357 1.00 98.44 88 ILE A CA 1
ATOM 699 C C . ILE A 1 88 ? -1.001 -0.946 -12.390 1.00 98.44 88 ILE A C 1
ATOM 701 O O . ILE A 1 88 ? -0.928 -1.844 -13.229 1.00 98.44 88 ILE A O 1
ATOM 705 N N . LEU A 1 89 ? -0.100 0.038 -12.317 1.00 98.44 89 LEU A N 1
ATOM 706 C CA . LEU A 1 89 ? 1.031 0.134 -13.235 1.00 98.44 89 LEU A CA 1
ATOM 707 C C . LEU A 1 89 ? 1.917 -1.115 -13.171 1.00 98.44 89 LEU A C 1
ATOM 709 O O . LEU A 1 89 ? 2.236 -1.700 -14.202 1.00 98.44 89 LEU A O 1
ATOM 713 N N . SER A 1 90 ? 2.277 -1.571 -11.973 1.00 98.19 90 SER A N 1
ATOM 714 C CA . SER A 1 90 ? 3.121 -2.755 -11.813 1.00 98.19 90 SER A CA 1
ATOM 715 C C . SER A 1 90 ? 2.418 -4.051 -12.225 1.00 98.19 90 SER A C 1
ATOM 717 O O . SER A 1 90 ? 3.085 -4.963 -12.702 1.00 98.19 90 SER A O 1
ATOM 719 N N . THR A 1 91 ? 1.106 -4.170 -12.014 1.00 97.94 91 THR A N 1
ATOM 720 C CA . THR A 1 91 ? 0.373 -5.424 -12.271 1.00 97.94 91 THR A CA 1
ATOM 721 C C . THR A 1 91 ? -0.031 -5.558 -13.735 1.00 97.94 91 THR A C 1
ATOM 723 O O . THR A 1 91 ? 0.062 -6.642 -14.302 1.00 97.94 91 THR A O 1
ATOM 726 N N . PHE A 1 92 ? -0.472 -4.462 -14.356 1.00 98.06 92 PHE A N 1
ATOM 727 C CA . PHE A 1 92 ? -1.075 -4.495 -15.689 1.00 98.06 92 PHE A CA 1
ATOM 728 C C . PHE A 1 92 ? -0.213 -3.830 -16.760 1.00 98.06 92 PHE A C 1
ATOM 730 O O . PHE A 1 92 ? -0.250 -4.262 -17.906 1.00 98.06 92 PHE A O 1
ATOM 737 N N . VAL A 1 93 ? 0.573 -2.805 -16.418 1.00 97.69 93 VAL A N 1
ATOM 738 C CA . VAL A 1 93 ? 1.338 -2.027 -17.408 1.00 97.69 93 VAL A CA 1
ATOM 739 C C . VAL A 1 93 ? 2.773 -2.543 -17.568 1.00 97.69 93 VAL A C 1
ATOM 741 O O . VAL A 1 93 ? 3.228 -2.685 -18.703 1.00 97.69 93 VAL A O 1
ATOM 744 N N . ASP A 1 94 ? 3.479 -2.882 -16.479 1.00 97.00 94 ASP A N 1
ATOM 745 C CA . ASP A 1 94 ? 4.836 -3.466 -16.541 1.00 97.00 94 ASP A CA 1
ATOM 746 C C . ASP A 1 94 ? 4.903 -4.682 -17.484 1.00 97.00 94 ASP A 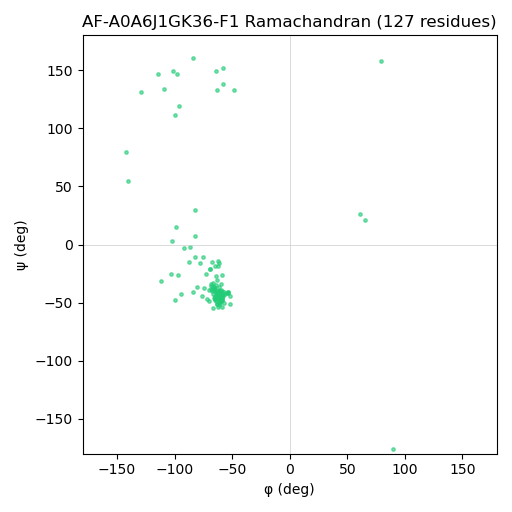C 1
ATOM 748 O O . ASP A 1 94 ? 5.729 -4.638 -18.402 1.00 97.00 94 ASP A O 1
ATOM 752 N N . PRO A 1 95 ? 4.024 -5.705 -17.378 1.00 96.69 95 PRO A N 1
ATOM 753 C CA . PRO A 1 95 ? 4.127 -6.898 -18.222 1.00 96.69 95 PRO A CA 1
ATOM 754 C C . PRO A 1 95 ? 3.934 -6.611 -19.714 1.00 96.69 95 PRO A C 1
ATOM 756 O O . PRO A 1 95 ? 4.480 -7.327 -20.550 1.00 96.69 95 PRO A O 1
ATOM 759 N N . ILE A 1 96 ? 3.179 -5.558 -20.048 1.00 96.81 96 ILE A N 1
ATOM 760 C CA . ILE A 1 96 ? 2.940 -5.132 -21.429 1.00 96.81 96 ILE A CA 1
ATOM 761 C C . ILE A 1 96 ? 4.170 -4.407 -21.976 1.00 96.81 96 ILE A C 1
ATOM 763 O O . ILE A 1 96 ? 4.577 -4.670 -23.099 1.00 96.81 96 ILE A O 1
ATOM 767 N N . ILE A 1 97 ? 4.785 -3.508 -21.203 1.00 94.56 97 ILE A N 1
ATOM 768 C CA . ILE A 1 97 ? 5.899 -2.669 -21.676 1.00 94.56 97 ILE A CA 1
ATOM 769 C C . ILE A 1 97 ? 7.236 -3.421 -21.655 1.00 94.56 97 ILE A C 1
ATOM 771 O O . ILE A 1 97 ? 8.073 -3.231 -22.540 1.00 94.56 97 ILE A O 1
ATOM 775 N N . ARG A 1 98 ? 7.460 -4.274 -20.649 1.00 94.69 98 ARG A N 1
ATOM 776 C CA . ARG A 1 98 ? 8.753 -4.917 -20.375 1.00 94.69 98 ARG A CA 1
ATOM 777 C C . ARG A 1 98 ? 9.363 -5.671 -21.573 1.00 94.69 98 ARG A C 1
ATOM 779 O O . ARG A 1 98 ? 10.571 -5.514 -21.765 1.00 94.69 98 ARG A O 1
ATOM 786 N N . PRO A 1 99 ? 8.606 -6.416 -22.407 1.00 95.56 99 PRO A N 1
ATOM 787 C CA . PRO A 1 99 ? 9.146 -7.079 -23.599 1.00 95.56 99 PRO A CA 1
ATOM 788 C C . PRO A 1 99 ? 9.706 -6.112 -24.650 1.00 95.56 99 PRO A C 1
ATOM 790 O O . PRO A 1 99 ? 10.658 -6.448 -25.346 1.00 95.56 99 PRO A O 1
ATOM 793 N N . PHE A 1 100 ? 9.160 -4.898 -24.744 1.00 94.88 100 PHE A N 1
ATOM 794 C CA . PHE A 1 100 ? 9.588 -3.896 -25.724 1.00 94.88 100 PHE A CA 1
ATOM 795 C C . PHE A 1 100 ? 10.834 -3.118 -25.279 1.00 94.88 100 PHE A C 1
ATOM 797 O O . PHE A 1 100 ? 11.445 -2.409 -26.075 1.00 94.88 100 PHE A O 1
ATOM 804 N N . LEU A 1 101 ? 11.265 -3.246 -24.019 1.00 94.44 101 LEU A N 1
ATOM 805 C CA . LEU A 1 101 ? 12.428 -2.505 -23.520 1.00 94.44 101 LEU A CA 1
ATOM 806 C C . LEU A 1 101 ? 13.757 -2.974 -24.127 1.00 94.44 101 LEU A C 1
ATOM 808 O O . LEU A 1 101 ? 14.731 -2.219 -24.115 1.00 94.44 101 LEU A O 1
ATOM 812 N N . SER A 1 102 ? 13.825 -4.200 -24.655 1.00 90.06 102 SER A N 1
ATOM 813 C CA . SER A 1 102 ? 15.048 -4.742 -25.258 1.00 90.06 102 SER A CA 1
ATOM 814 C C . SER A 1 102 ? 15.436 -4.064 -26.571 1.00 90.06 102 SER A C 1
ATOM 816 O O . SER A 1 102 ? 16.604 -4.125 -26.938 1.00 90.06 102 SER A O 1
ATOM 818 N N . SER A 1 103 ? 14.500 -3.403 -27.262 1.00 93.44 103 SER A N 1
ATOM 819 C CA . SER A 1 103 ? 14.780 -2.662 -28.499 1.00 93.44 103 SER A CA 1
ATOM 820 C C . SER A 1 103 ? 15.231 -1.216 -28.262 1.00 93.44 103 SER A C 1
ATOM 822 O O . SER A 1 103 ? 15.511 -0.497 -29.218 1.00 93.44 103 SER A O 1
ATOM 824 N N . LEU A 1 104 ? 15.279 -0.759 -27.007 1.00 95.31 104 LEU A N 1
ATOM 825 C CA . LEU A 1 104 ? 15.708 0.594 -26.657 1.00 95.31 104 LEU A CA 1
ATOM 826 C C . LEU A 1 104 ? 17.234 0.701 -26.556 1.00 95.31 104 LEU A C 1
ATOM 828 O O . LEU A 1 104 ? 17.939 -0.280 -26.318 1.00 95.31 104 LEU A O 1
ATOM 832 N N . THR A 1 105 ? 17.749 1.932 -26.646 1.00 97.00 105 THR A N 1
ATOM 833 C CA . THR A 1 105 ? 19.161 2.209 -26.337 1.00 97.00 105 THR A CA 1
ATOM 834 C C . THR A 1 105 ? 19.500 1.776 -24.901 1.00 97.00 105 THR A C 1
ATOM 836 O O . THR A 1 105 ? 18.624 1.820 -24.029 1.00 97.00 105 THR A O 1
ATOM 839 N N . PRO A 1 106 ? 20.761 1.408 -24.595 1.00 96.50 106 PRO A N 1
ATOM 840 C CA . PRO A 1 106 ? 2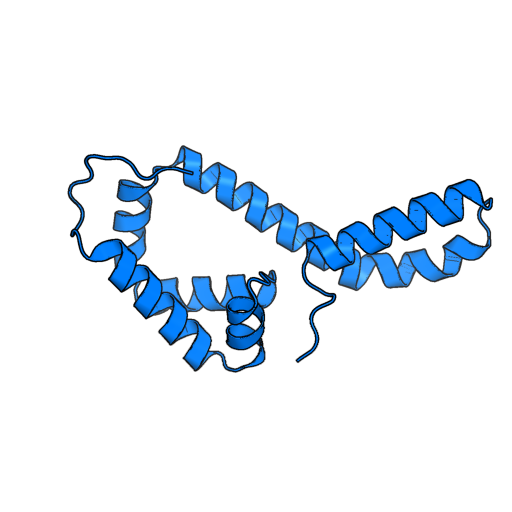1.136 0.924 -23.263 1.00 96.50 106 PRO A CA 1
ATOM 841 C C . PRO A 1 106 ? 20.734 1.868 -22.120 1.00 96.50 106 PRO A C 1
ATOM 843 O O . PRO A 1 106 ? 20.224 1.416 -21.095 1.00 96.50 106 PRO A O 1
ATOM 846 N N . LYS A 1 107 ? 20.893 3.184 -22.323 1.00 97.00 107 LYS A N 1
ATOM 847 C CA . LYS A 1 107 ? 20.504 4.210 -21.346 1.00 97.00 107 LYS A CA 1
ATOM 848 C C . LYS A 1 107 ? 18.994 4.209 -21.091 1.00 97.00 107 LYS A C 1
ATOM 850 O O . L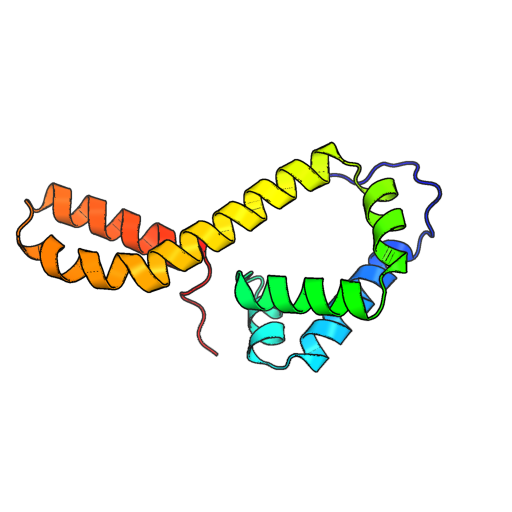YS A 1 107 ? 18.569 4.111 -19.944 1.00 97.00 107 LYS A O 1
ATOM 855 N N . MET A 1 108 ? 18.187 4.266 -22.152 1.00 96.56 108 MET A N 1
ATOM 856 C CA . MET A 1 108 ? 16.725 4.280 -22.032 1.00 96.56 108 MET A CA 1
ATOM 857 C C . MET A 1 108 ? 16.196 2.982 -21.419 1.00 96.56 108 MET A C 1
ATOM 859 O O . MET A 1 108 ? 15.305 3.018 -20.576 1.00 96.56 108 MET A O 1
ATOM 863 N N . ASN A 1 109 ? 16.767 1.839 -21.804 1.00 96.81 109 ASN A N 1
ATOM 864 C CA . ASN A 1 109 ? 16.419 0.541 -21.233 1.00 96.81 109 ASN A CA 1
ATOM 865 C C . ASN A 1 109 ? 16.661 0.523 -19.713 1.00 96.81 109 ASN A C 1
ATOM 867 O O . ASN A 1 109 ? 15.794 0.103 -18.947 1.00 96.81 109 ASN A O 1
ATOM 871 N N . PHE A 1 110 ? 17.810 1.033 -19.258 1.00 96.62 110 PHE A N 1
ATOM 872 C CA . PHE A 1 110 ? 18.107 1.142 -17.831 1.00 96.62 110 PHE A CA 1
ATOM 873 C C . PHE A 1 110 ? 17.110 2.047 -17.092 1.00 96.62 110 PHE A C 1
ATOM 875 O O . PHE A 1 110 ? 16.545 1.627 -16.081 1.00 96.62 110 PHE A O 1
ATOM 882 N N . GLU A 1 111 ? 16.853 3.254 -17.604 1.00 97.69 111 GLU A N 1
ATOM 883 C CA . GLU A 1 111 ? 15.918 4.207 -16.990 1.00 97.69 111 GLU A CA 1
ATOM 884 C C . GLU A 1 111 ? 14.504 3.628 -16.872 1.00 97.69 111 GLU A C 1
ATOM 886 O O . GLU A 1 111 ? 13.877 3.723 -15.814 1.00 97.69 111 GLU A O 1
ATOM 891 N N . TRP A 1 112 ? 14.014 2.963 -17.922 1.00 97.56 112 TRP A N 1
ATOM 892 C CA . TRP A 1 112 ? 12.718 2.292 -17.887 1.00 97.56 112 TRP A CA 1
ATOM 893 C C . TRP A 1 112 ? 12.688 1.148 -16.882 1.00 97.56 112 TRP A C 1
ATOM 895 O O . TRP A 1 112 ? 11.755 1.077 -16.089 1.00 97.56 112 TRP A O 1
ATOM 905 N N . LYS A 1 113 ? 13.725 0.305 -16.830 1.00 96.69 113 LYS A N 1
ATOM 906 C CA . LYS A 1 113 ? 13.819 -0.752 -15.812 1.00 96.69 113 LYS A CA 1
ATOM 907 C C . LYS A 1 113 ? 13.759 -0.192 -14.390 1.00 96.69 113 LYS A C 1
ATOM 909 O O . LYS A 1 113 ? 13.075 -0.776 -13.557 1.00 96.69 113 LYS A O 1
ATOM 914 N N . ARG A 1 114 ? 14.420 0.942 -14.113 1.00 97.50 114 ARG A N 1
ATOM 915 C CA . ARG A 1 114 ? 14.340 1.610 -12.799 1.00 97.50 114 ARG A CA 1
ATOM 916 C C . ARG A 1 114 ? 12.927 2.119 -12.496 1.00 97.50 114 ARG A C 1
ATOM 918 O O . ARG A 1 114 ? 12.465 1.966 -11.371 1.00 97.50 114 ARG A O 1
ATOM 925 N N . ARG A 1 115 ? 12.224 2.689 -13.483 1.00 97.62 115 ARG A N 1
ATOM 926 C CA . ARG A 1 115 ? 10.829 3.152 -13.324 1.00 97.62 115 ARG A CA 1
ATOM 927 C C . ARG A 1 115 ? 9.868 1.998 -13.047 1.00 97.62 115 ARG A C 1
ATOM 929 O O . ARG A 1 115 ? 9.072 2.085 -12.122 1.00 97.62 115 ARG A O 1
ATOM 936 N N . LEU A 1 116 ? 9.989 0.918 -13.815 1.00 97.81 116 LEU A N 1
ATOM 937 C CA . LEU A 1 116 ? 9.215 -0.308 -13.636 1.00 97.81 116 LEU A CA 1
ATOM 938 C C . LEU A 1 116 ? 9.408 -0.904 -12.231 1.00 97.81 116 LEU A C 1
ATOM 940 O O . LEU A 1 116 ? 8.450 -1.263 -11.551 1.00 97.81 116 LEU A O 1
ATOM 944 N N . GLU A 1 117 ? 10.654 -0.946 -11.759 1.00 97.69 117 GLU A N 1
ATOM 945 C CA . GLU A 1 117 ? 10.975 -1.362 -10.394 1.00 97.69 117 GLU A CA 1
ATOM 946 C C . GLU A 1 117 ? 10.385 -0.431 -9.333 1.00 97.69 117 GLU A C 1
ATOM 948 O O . GLU A 1 117 ? 9.822 -0.914 -8.354 1.00 97.69 117 GLU A O 1
ATOM 953 N N . ALA A 1 118 ? 10.445 0.887 -9.534 1.00 98.00 118 ALA A N 1
ATOM 954 C CA . ALA A 1 118 ? 9.851 1.847 -8.608 1.00 98.00 118 ALA A CA 1
ATOM 955 C C . ALA A 1 118 ? 8.336 1.642 -8.440 1.00 98.00 118 ALA A C 1
ATOM 957 O O . ALA A 1 118 ? 7.829 1.816 -7.335 1.00 98.00 118 ALA A O 1
ATOM 958 N N . TRP A 1 119 ? 7.617 1.229 -9.492 1.00 98.25 119 TRP A N 1
ATOM 959 C CA . TRP A 1 119 ? 6.196 0.872 -9.381 1.00 98.25 119 TRP A CA 1
ATOM 960 C C . TRP A 1 119 ? 5.991 -0.360 -8.504 1.00 98.25 119 TRP A C 1
ATOM 962 O O . TRP A 1 119 ? 5.162 -0.334 -7.599 1.00 98.25 119 TRP A O 1
ATOM 972 N N . LYS A 1 120 ? 6.776 -1.418 -8.739 1.00 98.06 120 LYS A N 1
ATOM 973 C CA . LYS A 1 120 ? 6.683 -2.670 -7.982 1.00 98.06 120 LYS A CA 1
ATOM 974 C C . LYS A 1 120 ? 6.991 -2.466 -6.497 1.00 98.06 120 LYS A C 1
ATOM 976 O O . LYS A 1 120 ? 6.178 -2.830 -5.652 1.00 98.06 120 LYS A O 1
ATOM 981 N N . TYR A 1 121 ? 8.146 -1.877 -6.191 1.00 97.25 121 TYR A N 1
ATOM 982 C CA . TYR A 1 121 ? 8.591 -1.657 -4.813 1.00 97.25 121 TYR A CA 1
ATOM 983 C C . TYR A 1 121 ? 7.742 -0.594 -4.111 1.00 97.25 121 TYR A C 1
ATOM 985 O O . TYR A 1 121 ? 7.356 -0.771 -2.962 1.00 97.25 121 TYR A O 1
ATOM 993 N N . GLY A 1 122 ? 7.367 0.481 -4.813 1.00 96.69 122 GLY A N 1
ATOM 994 C CA . GLY A 1 122 ? 6.506 1.526 -4.253 1.00 96.69 122 GLY A CA 1
ATOM 995 C C . GLY A 1 122 ? 5.073 1.065 -3.960 1.00 96.69 122 GLY A C 1
ATOM 996 O O . GLY A 1 122 ? 4.363 1.751 -3.232 1.00 96.69 122 GLY A O 1
ATOM 997 N N . ALA A 1 123 ? 4.652 -0.085 -4.497 1.00 97.81 123 ALA A N 1
ATOM 998 C CA . ALA A 1 123 ? 3.378 -0.733 -4.185 1.00 97.81 123 ALA A CA 1
ATOM 999 C C . ALA A 1 123 ? 3.498 -1.930 -3.218 1.00 97.81 123 ALA A C 1
ATOM 1001 O O . ALA A 1 123 ? 2.498 -2.603 -2.964 1.00 97.81 123 ALA A O 1
ATOM 1002 N N . GLY A 1 124 ? 4.702 -2.236 -2.715 1.00 97.44 124 GLY A N 1
ATOM 1003 C CA . GLY A 1 124 ? 4.951 -3.393 -1.847 1.00 97.44 124 GLY A CA 1
ATOM 1004 C C . GLY A 1 124 ? 4.740 -4.749 -2.534 1.00 97.44 124 GLY A C 1
ATOM 1005 O O . GLY A 1 124 ? 4.490 -5.751 -1.865 1.00 97.44 124 GLY A O 1
ATOM 1006 N N . LEU A 1 125 ? 4.781 -4.804 -3.872 1.00 97.25 125 LEU A N 1
ATOM 1007 C CA . LEU A 1 125 ? 4.542 -6.022 -4.669 1.00 97.25 125 LEU A CA 1
ATOM 1008 C C . LEU A 1 125 ? 5.784 -6.926 -4.787 1.00 97.25 125 LEU A C 1
ATOM 1010 O O . LEU A 1 125 ? 5.814 -7.890 -5.554 1.00 97.25 125 LEU A O 1
ATOM 1014 N N . ASP A 1 126 ? 6.848 -6.598 -4.067 1.00 95.75 126 ASP A N 1
ATOM 1015 C CA . ASP A 1 126 ? 8.031 -7.423 -3.852 1.00 95.75 126 ASP A CA 1
ATOM 1016 C C . ASP A 1 126 ? 7.902 -8.372 -2.654 1.00 95.75 126 ASP A C 1
ATOM 1018 O O . ASP A 1 126 ? 8.658 -9.344 -2.581 1.00 95.75 126 ASP A O 1
ATOM 1022 N N . TYR A 1 127 ? 6.915 -8.143 -1.784 1.00 96.31 127 TYR A N 1
ATOM 1023 C CA . TYR A 1 127 ? 6.573 -9.045 -0.691 1.00 96.31 127 TYR A CA 1
ATOM 1024 C C . TYR A 1 127 ? 6.227 -10.454 -1.189 1.00 96.31 127 TYR A C 1
ATOM 1026 O O . TYR A 1 127 ? 5.509 -10.634 -2.176 1.00 96.31 127 TYR A O 1
ATOM 1034 N N . LYS A 1 128 ? 6.718 -11.463 -0.466 1.00 92.62 128 LYS A N 1
ATOM 1035 C CA . LYS A 1 128 ? 6.423 -12.881 -0.689 1.00 92.62 128 LYS A CA 1
ATOM 1036 C C . LYS A 1 128 ? 5.999 -13.503 0.638 1.00 92.62 128 LYS A C 1
ATOM 1038 O O . LYS A 1 128 ? 6.672 -13.282 1.643 1.00 92.62 128 LYS A O 1
ATOM 1043 N N . LEU A 1 129 ? 4.883 -14.232 0.609 1.00 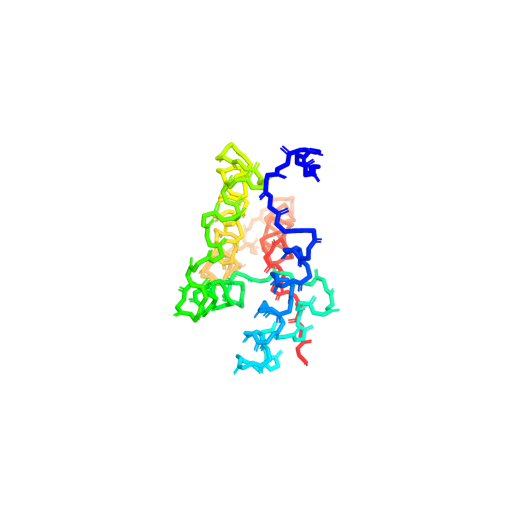83.75 129 LEU A N 1
ATOM 1044 C CA . LEU A 1 129 ? 4.316 -14.931 1.766 1.00 83.75 129 LEU A CA 1
ATOM 1045 C C . LEU A 1 129 ? 5.177 -16.128 2.188 1.00 83.75 129 LEU A C 1
ATOM 1047 O O . LEU A 1 129 ? 5.731 -16.788 1.277 1.00 83.75 129 LEU A O 1
#